Protein AF-A6MK71-F1 (afdb_monomer_lite)

Structure (mmCIF, N/CA/C/O backbone):
data_AF-A6MK71-F1
#
_entry.id   AF-A6MK71-F1
#
loop_
_atom_site.group_PDB
_atom_site.id
_atom_site.type_symbol
_atom_site.label_atom_id
_atom_site.label_alt_id
_atom_site.label_comp_id
_atom_site.label_asym_id
_atom_site.label_entity_id
_atom_site.label_seq_id
_atom_site.pdbx_PDB_ins_code
_atom_site.Cartn_x
_atom_site.Cartn_y
_atom_site.Cartn_z
_atom_site.occupancy
_atom_site.B_iso_or_equiv
_atom_site.auth_seq_id
_atom_site.auth_comp_id
_atom_site.auth_asym_id
_atom_site.auth_atom_id
_atom_site.pdbx_PDB_model_num
ATOM 1 N N . PRO A 1 1 ? -12.093 -0.708 7.456 1.00 88.19 1 PRO A N 1
ATOM 2 C CA . PRO A 1 1 ? -12.972 0.421 7.871 1.00 88.19 1 PRO A CA 1
ATOM 3 C C . PRO A 1 1 ? -12.519 1.095 9.172 1.00 88.19 1 PRO A C 1
ATOM 5 O O . PRO A 1 1 ? -12.316 2.301 9.185 1.00 88.19 1 PRO A O 1
ATOM 8 N N . ASN A 1 2 ? -12.270 0.310 10.225 1.00 95.19 2 ASN A N 1
ATOM 9 C CA . ASN A 1 2 ? -11.932 0.799 11.574 1.00 95.19 2 ASN A CA 1
ATOM 10 C C . ASN A 1 2 ? -10.516 1.404 11.705 1.00 95.19 2 ASN A C 1
ATOM 12 O O . ASN A 1 2 ? -10.044 1.645 12.808 1.00 95.19 2 ASN A O 1
ATOM 16 N N . VAL A 1 3 ? -9.819 1.642 10.591 1.00 94.31 3 VAL A N 1
ATOM 17 C CA . VAL A 1 3 ? -8.464 2.224 10.575 1.00 94.31 3 VAL A CA 1
ATOM 18 C C . VAL A 1 3 ? -8.455 3.702 10.965 1.00 94.31 3 VAL A C 1
ATOM 20 O O . VAL A 1 3 ? -7.417 4.228 11.341 1.00 94.31 3 VAL A O 1
ATOM 23 N N . PHE A 1 4 ? -9.611 4.364 10.900 1.00 94.94 4 PHE A N 1
ATOM 24 C CA . PHE A 1 4 ? -9.781 5.761 11.292 1.00 94.94 4 PHE A CA 1
ATOM 25 C C . PHE A 1 4 ? -10.270 5.928 12.730 1.00 94.94 4 PHE A C 1
ATOM 27 O O . PHE A 1 4 ? -10.765 7.001 13.070 1.00 94.94 4 PHE A O 1
ATOM 34 N N . GLU A 1 5 ? -10.165 4.887 13.562 1.00 95.06 5 GLU A N 1
ATOM 35 C CA . GLU A 1 5 ? -10.596 5.020 14.946 1.00 95.06 5 GLU A CA 1
ATOM 36 C C . GLU A 1 5 ? -9.640 5.882 15.778 1.00 95.06 5 GLU A C 1
ATOM 38 O O . GLU 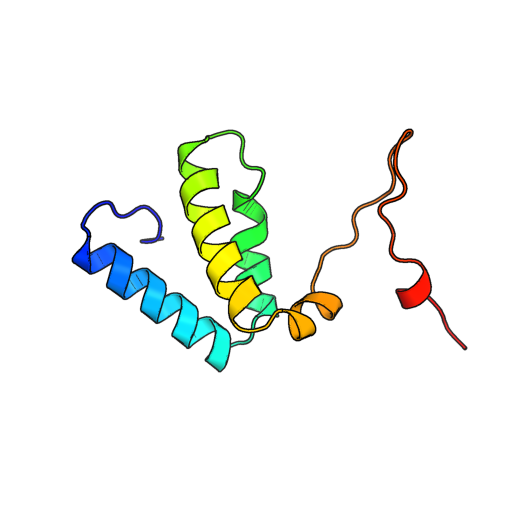A 1 5 ? -8.423 5.864 15.587 1.00 95.06 5 GLU A O 1
ATOM 43 N N . THR A 1 6 ? -10.207 6.619 16.729 1.00 93.19 6 THR A N 1
ATOM 44 C CA . THR A 1 6 ? -9.472 7.527 17.620 1.00 93.19 6 THR A CA 1
ATOM 45 C C . THR A 1 6 ? -9.176 6.920 18.990 1.00 93.19 6 THR A C 1
ATOM 47 O O . THR A 1 6 ? -8.192 7.300 19.627 1.00 93.19 6 THR A O 1
ATOM 50 N N . SER A 1 7 ? -9.979 5.949 19.434 1.00 96.94 7 SER A N 1
ATOM 51 C CA . SER A 1 7 ? -9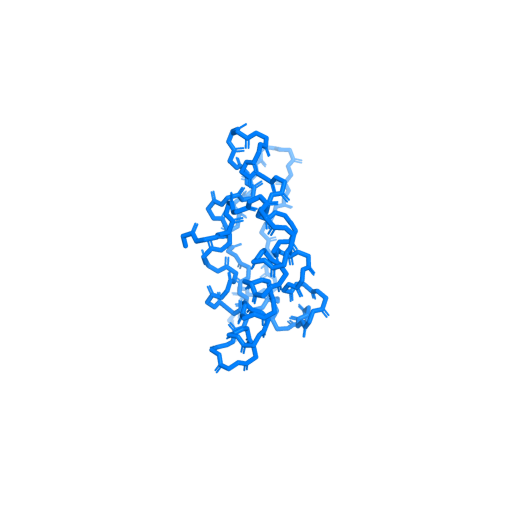.820 5.298 20.736 1.00 96.94 7 SER A CA 1
ATOM 52 C C . SER A 1 7 ? -8.511 4.487 20.800 1.00 96.94 7 SER A C 1
ATOM 54 O O . SER A 1 7 ? -8.361 3.545 20.014 1.00 96.94 7 SER A O 1
ATOM 56 N N . PRO A 1 8 ? -7.580 4.762 21.743 1.00 95.06 8 PRO A N 1
ATOM 57 C CA . PRO A 1 8 ? -6.240 4.158 21.750 1.00 95.06 8 PRO A CA 1
ATOM 58 C C . PRO A 1 8 ? -6.229 2.625 21.776 1.00 95.06 8 PRO A C 1
ATOM 60 O O . PRO A 1 8 ? -5.496 1.990 21.020 1.00 95.06 8 PRO A O 1
ATOM 63 N N . HIS A 1 9 ? -7.073 2.017 22.610 1.00 96.50 9 HIS A N 1
ATOM 64 C CA . HIS A 1 9 ? -7.127 0.560 22.738 1.00 96.50 9 HIS A CA 1
ATOM 65 C C . HIS A 1 9 ? -7.680 -0.112 21.478 1.00 96.50 9 HIS A C 1
ATOM 67 O O . HIS A 1 9 ? -7.163 -1.137 21.037 1.00 96.50 9 HIS A O 1
ATOM 73 N N . VAL A 1 10 ? -8.700 0.494 20.864 1.00 97.06 10 VAL A N 1
ATOM 74 C CA . VAL A 1 10 ? -9.335 -0.048 19.659 1.00 97.06 10 VAL A CA 1
ATOM 75 C C . VAL A 1 10 ? -8.388 0.068 18.473 1.00 97.06 10 VAL A C 1
ATOM 77 O O . VAL A 1 10 ? -8.185 -0.913 17.762 1.00 97.06 10 VAL A O 1
ATOM 80 N N . ILE A 1 11 ? -7.751 1.227 18.279 1.00 96.44 11 ILE A N 1
ATOM 81 C CA . ILE A 1 11 ? -6.828 1.399 17.156 1.00 96.44 11 ILE A CA 1
ATOM 82 C C . ILE A 1 11 ? -5.602 0.493 17.296 1.00 96.44 11 ILE A C 1
ATOM 84 O O . ILE A 1 11 ? -5.145 -0.062 16.302 1.00 96.44 11 ILE A O 1
ATOM 88 N N . GLN A 1 12 ? -5.098 0.262 18.513 1.00 95.31 12 GLN A N 1
ATOM 89 C CA . GLN A 1 12 ? -3.993 -0.671 18.731 1.00 95.31 12 GLN A CA 1
ATOM 90 C C . GLN A 1 12 ? -4.393 -2.117 18.405 1.00 95.31 12 GLN A C 1
ATOM 92 O O . GLN A 1 12 ? -3.632 -2.817 17.737 1.00 95.31 12 GLN A O 1
ATOM 97 N N . ALA A 1 13 ? -5.604 -2.538 18.787 1.00 97.38 13 ALA A N 1
ATOM 98 C CA . ALA A 1 13 ? -6.141 -3.846 18.415 1.00 97.38 13 ALA A CA 1
ATOM 99 C C . ALA A 1 13 ? -6.306 -3.989 16.891 1.00 97.38 13 ALA A C 1
ATOM 101 O O . ALA A 1 13 ? -5.937 -5.015 16.322 1.00 97.38 13 ALA A O 1
ATOM 102 N N . VAL A 1 14 ? -6.795 -2.945 16.210 1.00 97.44 14 VAL A N 1
ATOM 103 C CA . VAL A 1 14 ? -6.914 -2.925 14.743 1.00 97.44 14 VAL A CA 1
ATOM 104 C C . VAL A 1 14 ? -5.542 -3.037 14.077 1.00 97.44 14 VAL A C 1
ATOM 106 O O . VAL A 1 14 ? -5.388 -3.822 13.146 1.00 97.44 14 VAL A O 1
ATOM 109 N N . MET A 1 15 ? -4.534 -2.303 14.554 1.00 96.12 15 MET A N 1
ATOM 110 C CA . MET A 1 15 ? -3.178 -2.379 13.997 1.00 96.12 15 MET A CA 1
ATOM 111 C C . MET A 1 15 ? -2.553 -3.766 14.203 1.00 96.12 15 MET A C 1
ATOM 113 O O . MET A 1 15 ? -1.982 -4.310 13.261 1.00 96.12 15 MET A O 1
ATOM 117 N N . GLY A 1 16 ? -2.730 -4.377 15.379 1.00 96.62 16 GLY A N 1
ATOM 118 C CA . GLY A 1 16 ? -2.282 -5.752 15.629 1.00 96.62 16 GLY A CA 1
ATOM 119 C C . GLY A 1 16 ? -2.991 -6.779 14.739 1.00 96.62 16 GLY A C 1
ATOM 120 O O . GLY A 1 16 ? -2.356 -7.686 14.206 1.00 96.62 16 GLY A O 1
ATOM 121 N N . ALA A 1 17 ? -4.294 -6.604 14.496 1.00 97.69 17 ALA A N 1
ATOM 122 C CA . ALA A 1 17 ? -5.036 -7.449 13.564 1.00 97.69 17 ALA A CA 1
ATOM 123 C C . ALA A 1 17 ? -4.514 -7.313 12.124 1.00 97.69 17 ALA A C 1
ATOM 125 O O . ALA A 1 17 ? -4.362 -8.319 11.438 1.00 97.69 17 ALA A O 1
ATOM 126 N N . LEU A 1 18 ? -4.193 -6.096 11.666 1.00 97.56 18 LEU A N 1
ATOM 127 C CA . LEU A 1 18 ? -3.597 -5.877 10.342 1.00 97.56 18 LEU A CA 1
ATOM 128 C C . LEU A 1 18 ? -2.225 -6.548 10.210 1.00 97.56 18 LEU A C 1
ATOM 130 O O . LEU A 1 18 ? -1.919 -7.101 9.156 1.00 97.56 18 LEU A O 1
ATOM 134 N N . GLU A 1 19 ? -1.420 -6.556 11.270 1.00 96.38 19 GLU A N 1
ATOM 135 C CA . GLU A 1 19 ? -0.139 -7.263 11.283 1.00 96.38 19 GLU A CA 1
ATOM 136 C C . GLU A 1 19 ? -0.318 -8.789 11.231 1.00 96.38 19 GLU A C 1
ATOM 138 O O . GLU A 1 19 ? 0.361 -9.465 10.456 1.00 96.38 19 GLU A O 1
ATOM 143 N N . GLY A 1 20 ? -1.295 -9.329 11.966 1.00 97.25 20 GLY A N 1
ATOM 144 C CA . GLY A 1 20 ? -1.691 -10.737 11.865 1.00 97.25 20 GLY A CA 1
ATOM 145 C C . GLY A 1 20 ? -2.185 -11.112 10.461 1.00 97.25 20 GLY A C 1
ATOM 146 O O . GLY A 1 20 ? -1.781 -12.125 9.891 1.00 97.25 20 GLY A O 1
ATOM 147 N N . LEU A 1 21 ? -3.010 -10.260 9.847 1.00 97.56 21 LEU A N 1
ATOM 148 C CA . LEU A 1 21 ? -3.479 -10.459 8.473 1.00 97.56 21 LEU A CA 1
ATOM 149 C C . LEU A 1 21 ? -2.337 -10.354 7.458 1.00 97.56 21 LEU A C 1
ATOM 151 O O . LEU A 1 21 ? -2.336 -11.095 6.479 1.00 97.56 21 LEU A O 1
ATOM 155 N N . ARG A 1 22 ? -1.340 -9.496 7.692 1.00 97.25 22 ARG A N 1
ATOM 156 C CA . ARG A 1 22 ? -0.148 -9.403 6.841 1.00 97.25 22 ARG A CA 1
ATOM 157 C C . ARG A 1 22 ? 0.614 -10.719 6.790 1.00 97.25 22 ARG A C 1
ATOM 159 O O . ARG A 1 22 ? 1.010 -11.118 5.700 1.00 97.25 22 ARG A O 1
ATOM 166 N N . VAL A 1 23 ? 0.819 -11.384 7.927 1.00 96.62 23 VAL A N 1
ATOM 167 C CA . VAL A 1 23 ? 1.539 -12.669 7.952 1.00 96.62 23 VAL A CA 1
ATOM 168 C C . VAL A 1 23 ? 0.697 -13.821 7.403 1.00 96.62 23 VAL A C 1
ATOM 170 O O . VAL A 1 23 ? 1.244 -14.697 6.743 1.00 96.62 23 VAL A O 1
ATOM 173 N N . ALA A 1 24 ? -0.622 -13.808 7.618 1.00 97.94 24 ALA A N 1
ATOM 174 C CA . ALA A 1 24 ? -1.510 -14.889 7.186 1.00 97.94 24 ALA A CA 1
ATOM 175 C C . ALA A 1 24 ? -1.914 -14.804 5.702 1.00 97.94 24 ALA A C 1
ATOM 177 O O . ALA A 1 24 ? -1.948 -15.816 5.009 1.00 97.94 24 ALA A O 1
ATOM 178 N N . ILE A 1 25 ? -2.241 -13.604 5.211 1.00 97.25 25 ILE A N 1
ATOM 179 C CA . ILE A 1 25 ? -2.690 -13.361 3.826 1.00 97.25 25 ILE A CA 1
ATOM 180 C C . ILE A 1 25 ? -1.505 -13.012 2.918 1.00 97.25 25 ILE A C 1
ATOM 182 O O . ILE A 1 25 ? -1.529 -13.278 1.716 1.00 97.25 25 ILE A O 1
ATOM 186 N N . GLY A 1 26 ? -0.471 -12.399 3.486 1.00 96.38 26 GLY A N 1
ATOM 187 C CA . GLY A 1 26 ? 0.717 -11.951 2.776 1.00 96.38 26 GLY A CA 1
ATOM 188 C C . GLY A 1 26 ? 0.769 -10.430 2.570 1.00 96.38 26 GLY A C 1
ATOM 189 O O . GLY A 1 26 ? -0.261 -9.742 2.505 1.00 96.38 26 GLY A O 1
ATOM 190 N N . PRO A 1 27 ? 1.984 -9.876 2.413 1.00 97.44 27 PRO A N 1
ATOM 191 C CA . PRO A 1 27 ? 2.198 -8.435 2.316 1.00 97.44 27 PRO A CA 1
ATOM 192 C C . PRO A 1 27 ? 1.669 -7.818 1.020 1.00 97.44 27 PRO A C 1
ATOM 194 O O . PRO A 1 27 ? 1.326 -6.640 1.020 1.00 97.44 27 PRO A O 1
ATOM 197 N N . CYS A 1 28 ? 1.527 -8.602 -0.057 1.00 97.94 28 CYS A N 1
ATOM 198 C CA . CYS A 1 28 ? 0.960 -8.145 -1.330 1.00 97.94 28 CYS A CA 1
ATOM 199 C C . CYS A 1 28 ? -0.441 -7.548 -1.158 1.00 97.94 28 CYS A C 1
ATOM 201 O O . CYS A 1 28 ? -0.694 -6.407 -1.548 1.00 97.94 28 CYS A O 1
ATOM 203 N N . ARG A 1 29 ? -1.358 -8.297 -0.527 1.00 97.81 29 ARG A N 1
ATOM 204 C CA . ARG A 1 29 ? -2.734 -7.830 -0.319 1.00 97.81 29 ARG A CA 1
ATOM 205 C C . ARG A 1 29 ? -2.774 -6.638 0.619 1.00 97.81 29 ARG A C 1
ATOM 207 O O . ARG A 1 29 ? -3.481 -5.678 0.334 1.00 97.81 29 ARG A O 1
ATOM 214 N N . MET A 1 30 ? -1.985 -6.658 1.691 1.00 97.88 30 MET A N 1
ATOM 215 C CA . MET A 1 30 ? -1.922 -5.524 2.615 1.00 97.88 30 MET A CA 1
ATOM 216 C C . MET A 1 30 ? -1.437 -4.250 1.917 1.00 97.88 30 MET A C 1
ATOM 218 O O . MET A 1 30 ? -2.051 -3.197 2.083 1.00 97.88 30 MET A O 1
ATOM 222 N N . LEU A 1 31 ? -0.402 -4.353 1.075 1.00 97.88 31 LEU A N 1
ATOM 223 C CA . LEU A 1 31 ? 0.079 -3.238 0.264 1.00 97.88 31 LEU A CA 1
ATOM 224 C C . LEU A 1 31 ? -1.014 -2.734 -0.686 1.00 97.88 31 LEU A C 1
ATOM 226 O O . LEU A 1 31 ? -1.263 -1.535 -0.726 1.00 97.88 31 LEU A O 1
ATOM 230 N N . GLN A 1 32 ? -1.719 -3.622 -1.390 1.00 97.88 32 GLN A N 1
ATOM 231 C CA . GLN A 1 32 ? -2.792 -3.237 -2.317 1.00 97.88 32 GLN A CA 1
ATOM 232 C C . GLN A 1 32 ? -3.912 -2.432 -1.643 1.00 97.88 32 GLN A C 1
ATOM 234 O O . GLN A 1 32 ? -4.334 -1.414 -2.186 1.00 97.88 32 GLN A O 1
ATOM 239 N N . TYR A 1 33 ? -4.350 -2.827 -0.442 1.00 97.75 33 TYR A N 1
ATOM 240 C CA . TYR A 1 33 ? -5.322 -2.039 0.328 1.00 97.75 33 TYR A CA 1
ATOM 241 C C . TYR A 1 33 ? -4.738 -0.721 0.854 1.00 97.75 33 TYR A C 1
ATOM 243 O O . TYR A 1 33 ? -5.478 0.239 1.056 1.00 97.75 33 TYR A O 1
ATOM 251 N N . CYS A 1 34 ? -3.425 -0.657 1.082 1.00 97.62 34 CYS A N 1
ATOM 252 C CA . CYS A 1 34 ? -2.746 0.525 1.603 1.00 97.62 34 CYS A CA 1
ATOM 253 C C . CYS A 1 34 ? -2.471 1.590 0.519 1.00 97.62 34 CYS A C 1
ATOM 255 O O . CYS A 1 34 ? -2.582 2.786 0.788 1.00 97.62 34 CYS A O 1
ATOM 257 N N . LEU A 1 35 ? -2.174 1.188 -0.722 1.00 97.69 35 LEU A N 1
ATOM 258 C CA . LEU A 1 35 ? -1.745 2.099 -1.796 1.00 97.69 35 LEU A CA 1
ATOM 259 C C . LEU A 1 35 ? -2.706 3.278 -2.029 1.00 97.69 35 LEU A C 1
ATOM 261 O O . LEU A 1 35 ? -2.250 4.403 -2.228 1.00 97.69 35 LEU A O 1
ATOM 265 N N . GLN A 1 36 ? -4.021 3.054 -1.934 1.00 96.69 36 GLN A N 1
ATOM 266 C CA . GLN A 1 36 ? -5.040 4.087 -2.173 1.00 96.69 36 GLN A CA 1
ATOM 267 C C . GLN A 1 36 ? -4.941 5.300 -1.227 1.00 96.69 36 GLN A C 1
ATOM 269 O O . GLN A 1 36 ? -5.349 6.403 -1.587 1.00 96.69 36 GLN A O 1
ATOM 274 N N . GLY A 1 37 ? -4.420 5.113 -0.009 1.00 97.44 37 GLY A N 1
ATOM 275 C CA . GLY A 1 37 ? -4.389 6.163 1.011 1.00 97.44 37 GLY A CA 1
ATOM 276 C C . GLY A 1 37 ? -3.041 6.864 1.174 1.00 97.44 37 GLY A C 1
ATOM 277 O O . GLY A 1 37 ? -2.989 7.902 1.833 1.00 97.44 37 GLY A O 1
ATOM 278 N N . LEU A 1 38 ? -1.964 6.351 0.568 1.00 97.88 38 LEU A N 1
ATOM 279 C CA . LEU A 1 38 ? -0.606 6.889 0.741 1.00 97.88 38 LEU A CA 1
ATOM 280 C C . LEU A 1 38 ? -0.454 8.318 0.205 1.00 97.88 38 LEU A C 1
ATOM 282 O O . LEU A 1 38 ? 0.089 9.192 0.884 1.00 97.88 38 LEU A O 1
ATOM 286 N N . PHE A 1 39 ? -0.983 8.579 -0.988 1.00 97.81 39 PHE A N 1
ATOM 287 C CA . PHE A 1 39 ? -0.917 9.893 -1.641 1.00 97.81 39 PHE A CA 1
ATOM 288 C C . PHE A 1 39 ? -2.269 10.614 -1.665 1.00 97.81 39 PHE A C 1
ATOM 290 O O . PHE A 1 39 ? -2.498 11.508 -2.475 1.00 97.81 39 PHE A O 1
ATOM 297 N N . HIS A 1 40 ? -3.174 10.246 -0.757 1.00 98.31 40 HIS A N 1
ATOM 298 C CA . HIS A 1 40 ? -4.495 10.856 -0.676 1.00 98.31 40 HIS A CA 1
ATOM 299 C C . HIS A 1 40 ? -4.407 12.367 -0.341 1.00 98.31 40 HIS A C 1
ATOM 301 O O . HIS A 1 40 ? -3.605 12.755 0.514 1.00 98.31 40 HIS A O 1
ATOM 307 N N . PRO A 1 41 ? -5.243 13.249 -0.928 1.00 98.50 41 PRO A N 1
ATOM 308 C CA . PRO A 1 41 ? -5.162 14.696 -0.685 1.00 98.50 41 PRO A CA 1
ATOM 309 C C . PRO A 1 41 ? -5.322 15.087 0.794 1.00 98.50 41 PRO A C 1
ATOM 311 O O . PRO A 1 41 ? -4.619 15.958 1.313 1.00 98.50 41 PRO A O 1
ATOM 314 N N . ALA A 1 42 ? -6.223 14.408 1.510 1.00 98.25 42 ALA A N 1
ATOM 315 C CA . ALA A 1 42 ? -6.471 14.668 2.927 1.00 98.25 42 ALA A CA 1
ATOM 316 C C . ALA A 1 42 ? -5.318 14.176 3.819 1.00 98.25 42 ALA A C 1
ATOM 318 O O . ALA A 1 42 ? -5.030 12.979 3.872 1.00 98.25 42 ALA A O 1
ATOM 319 N N . ARG A 1 43 ? -4.722 15.091 4.600 1.00 97.75 43 ARG A N 1
ATOM 320 C CA . ARG A 1 43 ? -3.632 14.788 5.549 1.00 97.75 43 ARG A CA 1
ATOM 321 C C . ARG A 1 43 ? -4.003 13.678 6.537 1.00 97.75 43 ARG A C 1
ATOM 323 O O . ARG A 1 43 ? -3.266 12.711 6.645 1.00 97.75 43 ARG A O 1
ATOM 330 N N . LYS A 1 44 ? -5.187 13.763 7.156 1.00 96.12 44 LYS A N 1
ATOM 331 C CA . LYS A 1 44 ? -5.663 12.766 8.133 1.00 96.12 44 LYS A CA 1
ATOM 332 C C . LYS A 1 44 ? -5.686 11.338 7.577 1.00 96.12 44 LYS A C 1
ATOM 334 O O . LYS A 1 44 ? -5.451 10.392 8.318 1.00 96.12 44 LYS A O 1
ATOM 339 N N . VAL A 1 45 ? -5.971 11.179 6.281 1.00 97.50 45 VAL A N 1
ATOM 340 C CA . VAL A 1 45 ? -5.947 9.862 5.629 1.00 97.50 45 VAL A CA 1
ATOM 341 C C . VAL A 1 45 ? -4.513 9.380 5.471 1.00 97.50 45 VAL A C 1
ATOM 343 O O . VAL A 1 45 ? -4.203 8.256 5.858 1.00 97.50 45 VAL A O 1
ATOM 346 N N . ARG A 1 46 ? -3.631 10.251 4.973 1.00 98.31 46 ARG A N 1
ATOM 347 C CA . ARG A 1 46 ? -2.213 9.932 4.802 1.00 98.31 46 ARG A CA 1
ATOM 348 C C . ARG A 1 46 ? -1.560 9.524 6.116 1.00 98.31 46 ARG A C 1
ATOM 350 O O . ARG A 1 46 ? -0.895 8.499 6.134 1.00 98.31 46 ARG A O 1
ATOM 357 N N . ASP A 1 47 ? -1.798 10.248 7.206 1.00 97.12 47 ASP A N 1
ATOM 358 C CA . ASP A 1 47 ? -1.181 9.954 8.508 1.00 97.12 47 ASP A CA 1
ATOM 359 C C . ASP A 1 47 ? -1.444 8.501 8.956 1.00 97.12 47 ASP A C 1
ATOM 361 O O . ASP A 1 47 ? -0.532 7.791 9.384 1.00 97.12 47 ASP A O 1
ATOM 365 N N . VAL A 1 48 ? -2.681 8.021 8.785 1.00 97.38 48 VAL A N 1
ATOM 366 C CA . VAL A 1 48 ? -3.074 6.641 9.116 1.00 97.38 48 VAL A CA 1
ATOM 367 C C . VAL A 1 48 ? -2.472 5.636 8.136 1.00 97.38 48 VAL A C 1
ATOM 369 O O . VAL A 1 48 ? -1.908 4.623 8.549 1.00 97.38 48 VAL A O 1
ATOM 372 N N . TYR A 1 49 ? -2.575 5.896 6.834 1.00 98.19 49 TYR A N 1
ATOM 373 C CA . TYR A 1 49 ? -2.130 4.945 5.817 1.00 98.19 49 TYR A CA 1
ATOM 374 C C . TYR A 1 49 ? -0.610 4.801 5.767 1.00 98.19 49 TYR A C 1
ATOM 376 O O . TYR A 1 49 ? -0.118 3.683 5.641 1.00 98.19 49 TYR A O 1
ATOM 384 N N . TRP A 1 50 ? 0.141 5.885 5.965 1.00 98.25 50 TRP A N 1
ATOM 385 C CA . TRP A 1 50 ? 1.594 5.817 6.119 1.00 98.25 50 TRP A CA 1
ATOM 386 C C . TRP A 1 50 ? 1.996 5.026 7.361 1.00 98.25 50 TRP A C 1
ATOM 388 O O . TRP A 1 50 ? 2.936 4.239 7.302 1.00 98.25 50 TRP A O 1
ATOM 398 N N . LYS A 1 51 ? 1.253 5.145 8.469 1.00 97.31 51 LYS A N 1
ATOM 399 C CA . LYS A 1 51 ? 1.498 4.318 9.659 1.00 97.31 51 LYS A CA 1
ATOM 400 C C . LYS A 1 51 ? 1.302 2.823 9.369 1.00 97.31 51 LYS A C 1
ATOM 402 O O . LYS A 1 51 ? 2.114 2.011 9.809 1.00 97.31 51 LYS A O 1
ATOM 407 N N . ILE A 1 52 ? 0.255 2.460 8.624 1.00 97.44 52 ILE A N 1
ATOM 408 C CA . ILE A 1 52 ? 0.009 1.071 8.199 1.00 97.44 52 ILE A CA 1
ATOM 409 C C . ILE A 1 52 ? 1.128 0.588 7.269 1.00 97.44 52 ILE A C 1
ATOM 411 O O . ILE A 1 52 ? 1.681 -0.488 7.487 1.00 97.44 52 ILE A O 1
ATOM 415 N N . TYR A 1 53 ? 1.511 1.396 6.280 1.00 98.19 53 TYR A N 1
ATOM 416 C CA . TYR A 1 53 ? 2.609 1.078 5.369 1.00 98.19 53 TYR A CA 1
ATOM 417 C C . TYR A 1 53 ? 3.922 0.827 6.106 1.00 98.19 53 TYR A C 1
ATOM 419 O O . TYR A 1 53 ? 4.585 -0.165 5.827 1.00 98.19 53 TYR A O 1
ATOM 427 N N . ASN A 1 54 ? 4.260 1.657 7.095 1.00 97.94 54 ASN A N 1
ATOM 428 C CA . ASN A 1 54 ? 5.471 1.480 7.895 1.00 97.94 54 ASN A CA 1
ATOM 429 C C . ASN A 1 54 ? 5.492 0.121 8.609 1.00 97.94 54 ASN A C 1
ATOM 431 O O . ASN A 1 54 ? 6.517 -0.553 8.612 1.00 97.94 54 ASN A O 1
ATOM 435 N N . SER A 1 55 ? 4.358 -0.313 9.170 1.00 96.69 55 SER A N 1
ATOM 436 C CA . SER A 1 55 ? 4.244 -1.639 9.792 1.00 96.69 55 SER A CA 1
ATOM 437 C C . SER A 1 55 ? 4.444 -2.769 8.772 1.00 96.69 55 SER A C 1
ATOM 439 O O . SER A 1 55 ? 5.200 -3.707 9.027 1.00 96.69 55 SER A O 1
ATOM 441 N N . ILE A 1 56 ? 3.842 -2.657 7.581 1.00 97.25 56 ILE A N 1
ATOM 442 C CA . ILE A 1 56 ? 4.012 -3.645 6.504 1.00 97.25 56 ILE A CA 1
ATOM 443 C C . ILE A 1 56 ? 5.470 -3.700 6.027 1.00 97.25 56 ILE A C 1
ATOM 445 O O . ILE A 1 56 ? 6.014 -4.789 5.825 1.00 97.25 56 ILE A O 1
ATOM 449 N N . TYR A 1 57 ? 6.091 -2.532 5.867 1.00 97.88 57 TYR A N 1
ATOM 450 C CA . TYR A 1 57 ? 7.467 -2.372 5.417 1.00 97.88 57 TYR A CA 1
ATOM 451 C C . TYR A 1 57 ? 8.449 -3.022 6.390 1.00 97.88 57 TYR A C 1
ATOM 453 O O . TYR A 1 57 ? 9.245 -3.861 5.979 1.00 97.88 57 TYR A O 1
ATOM 461 N N . ILE A 1 58 ? 8.337 -2.714 7.685 1.00 97.38 58 ILE A N 1
ATOM 462 C CA . ILE A 1 58 ? 9.201 -3.294 8.723 1.00 97.38 58 ILE A CA 1
ATOM 463 C C . ILE A 1 58 ? 9.043 -4.821 8.779 1.00 97.38 58 ILE A C 1
ATOM 465 O O . ILE A 1 58 ? 10.027 -5.538 8.929 1.00 97.38 58 ILE A O 1
ATOM 469 N N . GLY A 1 59 ? 7.820 -5.338 8.631 1.00 95.62 59 GLY A N 1
ATOM 470 C CA . GLY A 1 59 ? 7.548 -6.763 8.823 1.00 95.62 59 GLY A CA 1
ATOM 471 C C . GLY A 1 59 ? 7.919 -7.686 7.655 1.00 95.62 59 GLY A C 1
ATOM 472 O O . GLY A 1 59 ? 7.957 -8.903 7.844 1.00 95.62 59 GLY A O 1
ATOM 473 N N . SER A 1 60 ? 8.102 -7.166 6.439 1.00 95.75 60 SER A N 1
ATOM 474 C CA . SER A 1 60 ? 8.352 -7.991 5.240 1.00 95.75 60 SER A CA 1
ATOM 475 C C . SER A 1 60 ? 8.910 -7.178 4.072 1.00 95.75 60 SER A C 1
ATOM 477 O O . SER A 1 60 ? 8.395 -7.255 2.958 1.00 95.75 60 SER A O 1
ATOM 479 N N . GLN A 1 61 ? 9.943 -6.377 4.328 1.00 97.44 61 GLN A N 1
ATOM 480 C CA . GLN A 1 61 ? 10.516 -5.458 3.343 1.00 97.44 61 GLN A CA 1
ATOM 481 C C . GLN A 1 61 ? 10.892 -6.144 2.021 1.00 97.44 61 GLN A C 1
ATOM 483 O O . GLN A 1 61 ? 10.515 -5.666 0.954 1.00 97.44 61 GLN A O 1
ATOM 488 N N . ASP A 1 62 ? 11.614 -7.263 2.094 1.00 97.75 62 ASP A N 1
ATOM 489 C CA . ASP A 1 62 ? 12.126 -7.974 0.918 1.00 97.75 62 ASP A CA 1
ATOM 490 C C . ASP A 1 62 ? 10.990 -8.475 0.010 1.00 97.75 62 ASP A C 1
ATOM 492 O O . ASP A 1 62 ? 10.968 -8.229 -1.195 1.00 97.75 62 ASP A O 1
ATOM 496 N N . ALA A 1 63 ? 9.941 -9.039 0.616 1.00 97.19 63 ALA A N 1
ATOM 497 C CA . ALA A 1 63 ? 8.759 -9.497 -0.108 1.00 97.19 63 ALA A CA 1
ATOM 498 C C . ALA A 1 63 ? 8.019 -8.364 -0.848 1.00 97.19 63 ALA A C 1
ATOM 500 O O . ALA A 1 63 ? 7.337 -8.623 -1.838 1.00 97.19 63 ALA A O 1
ATOM 501 N N . LEU A 1 64 ? 8.142 -7.101 -0.414 1.00 97.44 64 LEU A N 1
ATOM 502 C CA . LEU A 1 64 ? 7.486 -5.977 -1.094 1.00 97.44 64 LEU A CA 1
ATOM 503 C C . LEU A 1 64 ? 8.094 -5.665 -2.464 1.00 97.44 64 LEU A C 1
ATOM 505 O O . LEU A 1 64 ? 7.389 -5.114 -3.311 1.00 97.44 64 LEU A O 1
ATOM 509 N N . ILE A 1 65 ? 9.353 -6.042 -2.722 1.00 97.75 65 ILE A N 1
ATOM 510 C CA . ILE A 1 65 ? 10.029 -5.775 -4.003 1.00 97.75 65 ILE A CA 1
ATOM 511 C C . ILE A 1 65 ? 9.205 -6.327 -5.175 1.00 97.75 65 ILE A C 1
ATOM 513 O O . ILE A 1 65 ? 9.001 -5.622 -6.169 1.00 97.75 65 ILE A O 1
ATOM 517 N N . ALA A 1 66 ? 8.645 -7.528 -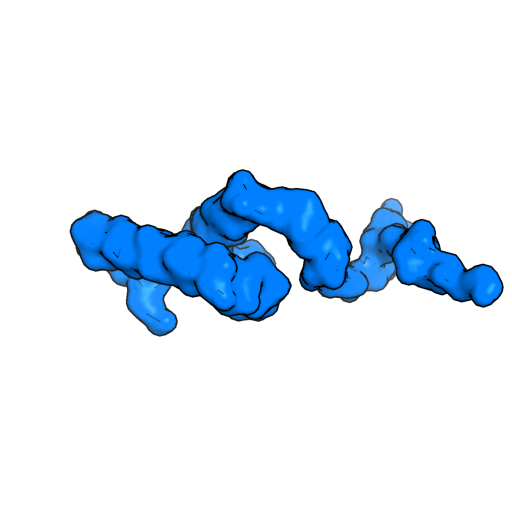5.010 1.00 97.00 66 ALA A N 1
ATOM 518 C CA . ALA A 1 66 ? 7.805 -8.211 -5.995 1.00 97.00 66 ALA A CA 1
ATOM 519 C C . ALA A 1 66 ? 6.372 -7.647 -6.113 1.00 97.00 66 ALA A C 1
ATOM 521 O O . ALA A 1 66 ? 5.593 -8.105 -6.949 1.00 97.00 66 ALA A O 1
ATOM 522 N N . HIS A 1 67 ? 5.978 -6.693 -5.264 1.00 97.56 67 HIS A N 1
ATOM 523 C CA . HIS A 1 67 ? 4.588 -6.232 -5.150 1.00 97.56 67 HIS A CA 1
ATOM 524 C C . HIS A 1 67 ? 4.400 -4.730 -5.371 1.00 97.56 67 HIS A C 1
ATOM 526 O O . HIS A 1 67 ? 3.259 -4.281 -5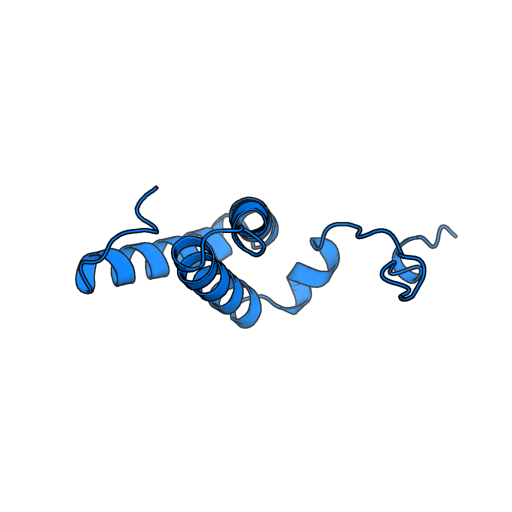.503 1.00 97.56 67 HIS A O 1
ATOM 532 N N . TYR A 1 68 ? 5.478 -3.944 -5.436 1.00 97.94 68 TYR A N 1
ATOM 533 C CA . TYR A 1 68 ? 5.365 -2.529 -5.782 1.00 97.94 68 TYR A CA 1
ATOM 534 C C . TYR A 1 68 ? 4.776 -2.345 -7.189 1.00 97.94 68 TYR A C 1
ATOM 536 O O . TYR A 1 68 ? 5.246 -2.993 -8.132 1.00 97.94 68 TYR A O 1
ATOM 544 N N . PRO A 1 69 ? 3.788 -1.446 -7.357 1.00 97.62 69 PRO A N 1
ATOM 545 C CA . PRO A 1 69 ? 3.215 -1.160 -8.664 1.00 97.62 69 PRO A CA 1
ATOM 546 C C . PRO A 1 69 ? 4.259 -0.520 -9.582 1.00 97.62 69 PRO A C 1
ATOM 548 O O . PRO A 1 69 ? 5.179 0.166 -9.132 1.00 97.62 69 PRO A O 1
ATOM 551 N N . ARG A 1 70 ? 4.100 -0.720 -10.892 1.00 97.38 70 ARG A N 1
ATOM 552 C CA . ARG A 1 70 ? 4.884 0.014 -11.887 1.00 97.38 70 ARG A CA 1
ATOM 553 C C . ARG A 1 70 ? 4.459 1.481 -11.864 1.00 97.38 70 ARG A C 1
ATOM 555 O O . ARG A 1 70 ? 3.288 1.785 -12.074 1.00 97.38 70 ARG A O 1
ATOM 562 N N . ILE A 1 71 ? 5.420 2.370 -11.632 1.00 97.88 71 ILE A N 1
ATOM 563 C CA . ILE A 1 71 ? 5.255 3.817 -11.768 1.00 97.88 71 ILE A CA 1
ATOM 564 C C . ILE A 1 71 ? 6.028 4.227 -13.022 1.00 97.88 71 ILE A C 1
ATOM 566 O O . ILE A 1 71 ? 7.206 3.900 -13.159 1.00 97.88 71 ILE A O 1
ATOM 570 N N . TYR A 1 72 ? 5.339 4.872 -13.962 1.00 97.88 72 TYR A N 1
ATOM 571 C CA . TYR A 1 72 ? 5.948 5.350 -15.201 1.00 97.88 72 TYR A CA 1
ATOM 572 C C . TYR A 1 72 ? 6.843 6.555 -14.930 1.00 97.88 72 TYR A C 1
ATOM 574 O O . TYR A 1 72 ? 6.578 7.331 -14.014 1.00 97.88 72 TYR A O 1
ATOM 582 N N . ASN A 1 73 ? 7.886 6.702 -15.742 1.00 97.75 73 ASN A N 1
ATOM 583 C CA . ASN A 1 73 ? 8.781 7.853 -15.685 1.00 97.75 73 ASN A CA 1
ATOM 584 C C . ASN A 1 73 ? 8.013 9.152 -15.964 1.00 97.75 73 ASN A C 1
ATOM 586 O O . ASN A 1 73 ? 7.042 9.149 -16.724 1.00 97.75 73 ASN A O 1
ATOM 590 N N . ASP A 1 74 ? 8.496 10.250 -15.391 1.00 97.12 74 ASP A N 1
ATOM 591 C CA . ASP A 1 74 ? 8.106 11.601 -15.792 1.00 97.12 74 ASP A CA 1
ATOM 592 C C . ASP A 1 74 ? 9.263 12.289 -16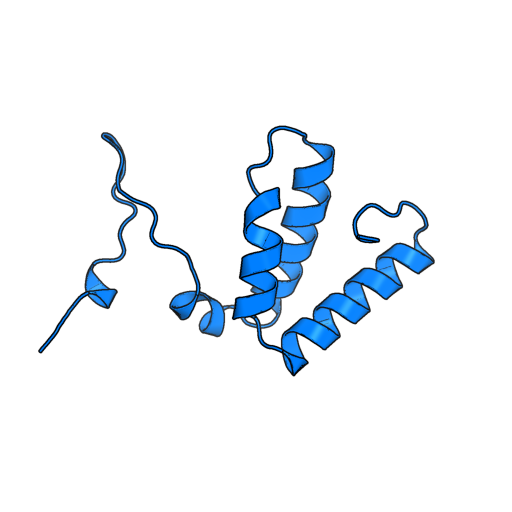.543 1.00 97.12 74 ASP A C 1
ATOM 594 O O . ASP A 1 74 ? 10.334 11.704 -16.725 1.00 97.12 74 ASP A O 1
ATOM 598 N N . ASP A 1 75 ? 9.060 13.531 -16.988 1.00 97.62 75 ASP A N 1
ATOM 599 C CA . ASP A 1 75 ? 10.067 14.291 -17.746 1.00 97.62 75 ASP A CA 1
ATOM 600 C C . ASP A 1 75 ? 11.390 14.492 -16.985 1.00 97.62 75 ASP A C 1
ATOM 602 O O . ASP A 1 75 ? 12.429 14.752 -17.592 1.00 97.62 75 ASP A O 1
ATOM 606 N N . LYS A 1 76 ? 11.360 14.427 -15.649 1.00 97.75 76 LYS A N 1
ATOM 607 C CA . LYS A 1 76 ? 12.494 14.747 -14.776 1.00 97.75 76 LYS A CA 1
ATOM 608 C C . LYS A 1 76 ? 13.145 13.506 -14.173 1.00 97.75 76 LYS A C 1
ATOM 610 O O . LYS A 1 76 ? 14.326 13.560 -13.840 1.00 97.75 76 LYS A O 1
ATOM 615 N N . ASN A 1 77 ? 12.395 12.423 -13.991 1.00 97.19 77 ASN A N 1
ATOM 616 C CA . ASN A 1 77 ? 12.769 11.305 -13.141 1.00 97.19 77 ASN A CA 1
ATOM 617 C C . ASN A 1 77 ? 12.467 9.947 -13.801 1.00 97.19 77 ASN A C 1
ATOM 619 O O . ASN A 1 77 ? 11.322 9.672 -14.181 1.00 97.19 77 ASN A O 1
ATOM 623 N N . PRO A 1 78 ? 13.460 9.040 -13.849 1.00 97.06 78 PRO A N 1
ATOM 624 C CA . PRO A 1 78 ? 13.224 7.638 -14.160 1.00 97.06 78 PRO A CA 1
ATOM 625 C C . PRO A 1 78 ? 12.722 6.882 -12.915 1.00 97.06 78 PRO A C 1
ATOM 627 O O . PRO A 1 78 ? 13.426 6.784 -11.913 1.00 97.06 78 PRO A O 1
ATOM 630 N N . TYR A 1 79 ? 11.512 6.322 -12.985 1.00 97.50 79 TYR A N 1
ATOM 631 C CA . TYR A 1 79 ? 10.865 5.553 -11.911 1.00 97.50 79 TYR A CA 1
ATOM 632 C C . TYR A 1 79 ? 10.714 4.051 -12.209 1.00 97.50 79 TYR A C 1
ATOM 634 O O . TYR A 1 79 ? 10.447 3.264 -11.297 1.00 97.50 79 TYR A O 1
ATOM 642 N N . ILE A 1 80 ? 10.875 3.629 -13.465 1.00 98.12 80 ILE A N 1
ATOM 643 C CA . ILE A 1 80 ? 10.768 2.219 -13.860 1.00 98.12 80 ILE A CA 1
ATOM 644 C C . ILE A 1 80 ? 11.993 1.423 -13.378 1.00 98.12 80 ILE A C 1
ATOM 646 O O . ILE A 1 80 ? 13.128 1.877 -13.478 1.00 98.12 80 ILE A O 1
ATOM 650 N N . ARG A 1 81 ? 11.749 0.197 -12.895 1.00 97.50 81 ARG A N 1
ATOM 651 C CA . ARG A 1 81 ? 12.768 -0.803 -12.531 1.00 97.50 81 ARG A CA 1
ATOM 652 C C . ARG A 1 81 ? 12.971 -1.765 -13.704 1.00 97.50 81 ARG A C 1
ATOM 654 O O . ARG A 1 81 ? 12.257 -2.762 -13.799 1.00 97.50 81 ARG A O 1
ATOM 661 N N . TYR A 1 82 ? 13.867 -1.421 -14.625 1.00 97.25 82 TYR A N 1
ATOM 662 C CA . TYR A 1 82 ? 14.038 -2.131 -15.901 1.00 97.25 82 TYR A CA 1
ATOM 663 C C . TYR A 1 82 ? 14.581 -3.555 -15.742 1.00 97.25 82 TYR A C 1
ATOM 665 O O . TYR A 1 82 ? 14.284 -4.419 -16.559 1.00 97.25 82 TYR A O 1
ATOM 673 N N . GLU A 1 83 ? 15.324 -3.825 -14.670 1.00 97.62 83 GLU A N 1
ATOM 674 C CA . GLU A 1 83 ? 15.903 -5.139 -14.380 1.00 97.62 83 GLU A CA 1
ATOM 675 C C . GLU A 1 83 ? 14.832 -6.220 -14.182 1.00 97.62 83 GLU A C 1
ATOM 677 O O . GLU A 1 83 ? 15.092 -7.398 -14.410 1.00 97.62 83 GLU A O 1
ATOM 682 N N . LEU A 1 84 ? 13.618 -5.824 -13.781 1.00 96.81 84 LEU A N 1
ATOM 683 C CA . LEU A 1 84 ? 12.484 -6.735 -13.610 1.00 96.81 84 LEU A CA 1
ATOM 684 C C . LEU A 1 84 ? 11.773 -7.077 -14.933 1.00 96.81 84 LEU A C 1
ATOM 686 O O . LEU A 1 84 ? 10.895 -7.935 -14.926 1.00 96.81 84 LEU A O 1
ATOM 690 N N . ASP A 1 85 ? 12.134 -6.423 -16.045 1.00 96.88 85 ASP A N 1
ATOM 691 C CA . ASP A 1 85 ? 11.530 -6.632 -17.371 1.00 96.88 85 ASP A CA 1
ATOM 692 C C . ASP A 1 85 ? 12.366 -7.529 -18.293 1.00 96.88 85 ASP A C 1
ATOM 694 O O . ASP A 1 85 ? 11.960 -7.793 -19.426 1.00 96.88 85 ASP A O 1
ATOM 698 N N . TYR A 1 86 ? 13.539 -7.989 -17.852 1.00 96.62 86 TYR A N 1
ATOM 699 C CA . TYR A 1 86 ? 14.368 -8.871 -18.667 1.00 96.62 86 TYR A CA 1
ATOM 700 C C . TYR A 1 86 ? 13.671 -10.213 -18.91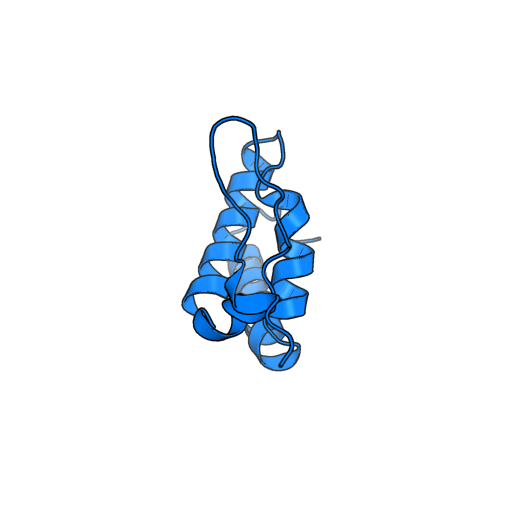7 1.00 96.62 86 TYR A C 1
ATOM 702 O O . TYR A 1 86 ? 13.200 -10.878 -17.996 1.00 96.62 86 TYR A O 1
ATOM 710 N N . ILE A 1 87 ? 13.651 -10.619 -20.186 1.00 96.12 87 ILE A N 1
ATOM 711 C CA . ILE A 1 87 ? 13.199 -11.931 -20.649 1.00 96.12 87 ILE A CA 1
ATOM 712 C C . ILE A 1 87 ? 14.376 -12.525 -21.421 1.00 96.12 87 ILE A C 1
ATOM 714 O O . ILE A 1 87 ? 14.845 -11.909 -22.380 1.00 96.12 87 ILE A O 1
ATOM 718 N N . LEU A 1 88 ? 14.883 -13.664 -20.949 1.00 92.44 88 LEU A N 1
ATOM 719 C CA . LEU A 1 88 ? 15.999 -14.401 -21.551 1.00 92.44 88 LEU A CA 1
ATOM 720 C C . LEU A 1 88 ? 15.493 -15.528 -22.451 1.00 92.44 88 LEU A C 1
ATOM 722 O O . LEU A 1 88 ? 14.457 -16.135 -22.095 1.00 92.44 88 LEU A O 1
#

pLDDT: mean 97.01, std 1.43, range [88.19, 98.5]

Organism: Callithrix jacchus (NCBI:txid9483)

Sequence (88 aa):
PNVFETSPHVIQAVMGALEGLRVAIGPCRMLQYCLQGLFHPARKVRDVYWKIYNSIYIGSQDALIAHYPRIYNDDKNPYIRYELDYIL

Foldseek 3Di:
DCLLDDDPVSNVVVLVVLLVCCVVVHLLVLVVVLVVQCPDPDPSSNVSSVVSVVSSCVNCVPSCVVRDDADCDDPPDHRGPCVVVDDD

Secondary structure (DSSP, 8-state):
-GGG---HHHHHHHHHHHHHHHHHH-HHHHHHHHHHHHT-SSHHHHHHHHHHHHHHHHHHHHHHTTTPPP----SS-----GGGG---

InterPro domains:
  IPR016024 Armadillo-type fold [SSF48371] (4-83)
  IPR038737 Splicing factor 3B subunit 1-like [PTHR12097] (1-88)

Radius of gyration: 15.36 Å; chains: 1; bounding box: 29×30×44 Å